Protein AF-A0A2G5TI28-F1 (afdb_monomer)

Organism: NCBI:txid1611254

Secondary structure (DSSP, 8-state):
-------GGGSHHHHHHHHHHHHHHHHHHHHHHHHHHHHTS-GGGHHHHHHHHHHHHHHHHHHHIIIIII-EEEEGGGTEEEE-SHHHHTT--HHHHHHHHHHHHT---

Sequence (109 aa):
MCSNETSYFDSDEFYLTTLHILTVIEVPVHLFGAFIVIFKTPKKMASIKNSLLSLHCLSAFVDFYLSFLTSPVLSIPSSAGYPLGISKWLGIPTSIQVYLAFSLVSGKN

Mean predicted aligned error: 8.71 Å

Radius of gyration: 17.98 Å; Cα contacts (8 Å, |Δi|>4): 76; chains: 1; bounding box: 51×28×47 Å

Structure (mmCIF, N/CA/C/O backbone):
data_AF-A0A2G5TI28-F1
#
_entry.id   AF-A0A2G5TI28-F1
#
loop_
_atom_site.group_PDB
_atom_site.id
_atom_site.type_symbol
_atom_site.label_atom_id
_atom_site.label_alt_id
_atom_site.label_comp_id
_atom_site.label_asym_id
_atom_site.label_entity_id
_atom_site.label_seq_id
_atom_site.pdbx_PDB_ins_code
_atom_site.Cartn_x
_atom_site.Cartn_y
_atom_site.Cartn_z
_atom_site.occupancy
_atom_site.B_iso_or_equiv
_atom_site.auth_seq_id
_atom_site.auth_comp_id
_atom_site.auth_asym_id
_atom_site.auth_atom_id
_atom_site.pdbx_PDB_model_num
ATOM 1 N N . MET A 1 1 ? 34.747 -8.693 -18.144 1.00 36.75 1 MET A N 1
ATOM 2 C CA . MET A 1 1 ? 33.407 -8.071 -18.138 1.00 36.75 1 MET A CA 1
ATOM 3 C C . MET A 1 1 ? 32.450 -9.152 -17.682 1.00 36.75 1 MET A C 1
ATOM 5 O O . MET A 1 1 ? 32.288 -10.117 -18.412 1.00 36.75 1 MET A O 1
ATOM 9 N N . CYS A 1 2 ? 31.956 -9.092 -16.446 1.00 49.06 2 CYS A N 1
ATOM 10 C CA . CYS A 1 2 ? 30.974 -10.071 -15.979 1.00 49.06 2 CYS A CA 1
ATOM 11 C C . CYS A 1 2 ? 29.665 -9.814 -16.729 1.00 49.06 2 CYS A C 1
ATOM 13 O O . CYS A 1 2 ? 29.214 -8.670 -16.779 1.00 49.06 2 CYS A O 1
ATOM 15 N N . SER A 1 3 ? 29.097 -10.849 -17.343 1.00 54.19 3 SER A N 1
ATOM 16 C CA . SER A 1 3 ? 27.727 -10.822 -17.845 1.00 54.19 3 SER A CA 1
ATOM 17 C C . SER A 1 3 ? 26.817 -10.574 -16.649 1.00 54.19 3 SER A C 1
ATOM 19 O O . SER A 1 3 ? 26.658 -11.428 -15.778 1.00 54.19 3 SER A O 1
ATOM 21 N N . ASN A 1 4 ? 26.319 -9.345 -16.552 1.00 60.94 4 ASN A N 1
ATOM 22 C CA . ASN A 1 4 ? 25.384 -8.936 -15.523 1.00 60.94 4 ASN A CA 1
ATOM 23 C C . ASN A 1 4 ? 24.015 -9.498 -15.918 1.00 60.94 4 ASN A C 1
ATOM 25 O O . ASN A 1 4 ? 23.186 -8.788 -16.479 1.00 60.94 4 ASN A O 1
ATOM 29 N N . GLU A 1 5 ? 23.823 -10.799 -15.704 1.00 62.66 5 GLU A N 1
ATOM 30 C CA . GLU A 1 5 ? 22.527 -11.465 -15.818 1.00 62.66 5 GLU A CA 1
ATOM 31 C C . GLU A 1 5 ? 21.660 -10.974 -14.648 1.00 62.66 5 GLU A C 1
ATOM 33 O O . GLU A 1 5 ? 21.478 -11.661 -13.643 1.00 62.66 5 GLU A O 1
ATOM 38 N N . THR A 1 6 ? 21.202 -9.723 -14.707 1.00 65.62 6 THR A N 1
ATOM 39 C CA . THR A 1 6 ? 20.253 -9.189 -13.731 1.00 65.62 6 THR A CA 1
ATOM 40 C C . THR A 1 6 ? 18.971 -9.984 -13.859 1.00 65.62 6 THR A C 1
ATOM 42 O O . THR A 1 6 ? 18.297 -9.932 -14.889 1.00 65.62 6 THR A O 1
ATOM 45 N N . SER A 1 7 ? 18.664 -10.755 -12.818 1.00 75.62 7 SER A N 1
ATOM 46 C CA . SER A 1 7 ? 17.397 -11.464 -12.699 1.00 75.62 7 SER A CA 1
ATOM 47 C C . SER A 1 7 ? 16.243 -10.474 -12.860 1.00 75.62 7 SER A C 1
ATOM 49 O O . SER A 1 7 ? 16.308 -9.362 -12.344 1.00 75.62 7 SER A O 1
ATOM 51 N N . TYR A 1 8 ? 15.161 -10.884 -13.526 1.00 73.75 8 TYR A N 1
ATOM 52 C CA . TYR A 1 8 ? 13.935 -10.083 -13.662 1.00 73.75 8 TYR A CA 1
ATOM 53 C C . TYR A 1 8 ? 13.397 -9.586 -12.304 1.00 73.75 8 TYR A C 1
AT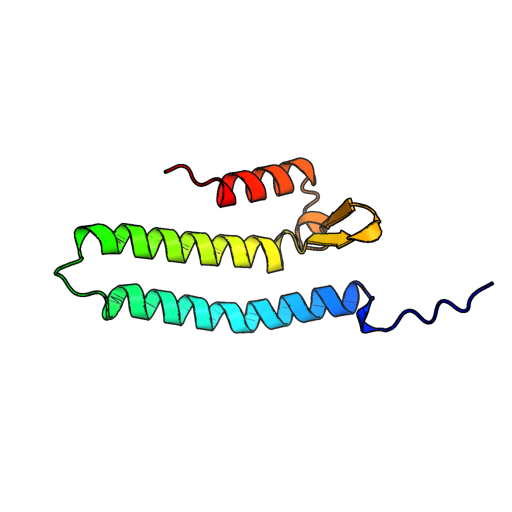OM 55 O O . TYR A 1 8 ? 12.782 -8.529 -12.223 1.00 73.75 8 TYR A O 1
ATOM 63 N N . PHE A 1 9 ? 13.698 -10.319 -11.229 1.00 71.56 9 PHE A N 1
ATOM 64 C CA . PHE A 1 9 ? 13.350 -9.969 -9.851 1.00 71.56 9 PHE A CA 1
ATOM 65 C C . PHE A 1 9 ? 14.067 -8.714 -9.317 1.00 71.56 9 PHE A C 1
ATOM 67 O O . PHE A 1 9 ? 13.595 -8.108 -8.361 1.00 71.56 9 PHE A O 1
ATOM 74 N N . ASP A 1 10 ? 15.199 -8.337 -9.918 1.00 70.81 10 ASP A N 1
ATOM 75 C CA . ASP A 1 10 ? 15.990 -7.147 -9.566 1.00 70.81 10 ASP A CA 1
ATOM 76 C C . ASP A 1 10 ? 15.462 -5.881 -10.267 1.00 70.81 10 ASP A C 1
ATOM 78 O O . ASP A 1 10 ? 15.854 -4.764 -9.941 1.00 70.81 10 ASP A O 1
ATOM 82 N N . SER A 1 11 ? 14.553 -6.039 -11.237 1.00 81.69 11 SER A N 1
ATOM 83 C CA . SER A 1 11 ? 13.984 -4.905 -11.956 1.00 81.69 11 SER A CA 1
ATOM 84 C C . SER A 1 11 ? 12.991 -4.134 -11.088 1.00 81.69 11 SER A C 1
ATOM 86 O O . SER A 1 11 ? 12.104 -4.686 -10.432 1.00 81.69 11 SER A O 1
ATOM 88 N N . ASP A 1 12 ? 13.106 -2.817 -11.172 1.00 80.38 12 ASP A N 1
ATOM 89 C CA . ASP A 1 12 ? 12.181 -1.822 -10.655 1.00 80.38 12 ASP A CA 1
ATOM 90 C C . ASP A 1 12 ? 10.729 -2.052 -11.105 1.00 80.38 12 ASP A C 1
ATOM 92 O O . ASP A 1 12 ? 9.805 -1.886 -10.309 1.00 80.38 12 ASP A O 1
ATOM 96 N N . GLU A 1 13 ? 10.520 -2.529 -12.332 1.00 80.75 13 GLU A N 1
ATOM 97 C CA . GLU A 1 13 ? 9.192 -2.847 -12.873 1.00 80.75 13 GLU A CA 1
ATOM 98 C C . GLU A 1 13 ? 8.518 -4.005 -12.119 1.00 80.75 13 GLU A C 1
ATOM 100 O O . GLU A 1 13 ? 7.322 -3.958 -11.806 1.00 80.75 13 GLU A O 1
ATOM 105 N N . PHE A 1 14 ? 9.286 -5.046 -11.781 1.00 83.06 14 PHE A N 1
ATOM 106 C CA . PHE A 1 14 ? 8.783 -6.182 -11.008 1.00 83.06 14 PHE A CA 1
ATOM 107 C C . PHE A 1 14 ? 8.442 -5.764 -9.573 1.00 83.06 14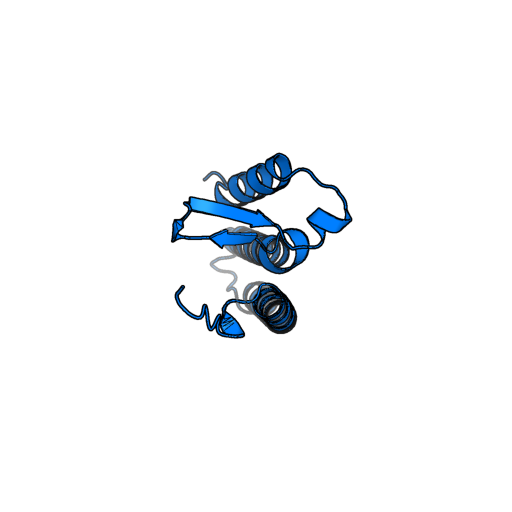 PHE A C 1
ATOM 109 O O . PHE A 1 14 ? 7.399 -6.152 -9.034 1.00 83.06 14 PHE A O 1
ATOM 116 N N . TYR A 1 15 ? 9.290 -4.928 -8.972 1.00 82.56 15 TYR A N 1
ATOM 117 C CA . TYR A 1 15 ? 9.075 -4.378 -7.639 1.00 82.56 15 TYR A CA 1
ATOM 118 C C . TYR A 1 15 ? 7.801 -3.525 -7.569 1.00 82.56 15 TYR A C 1
ATOM 120 O O . TYR A 1 15 ? 6.936 -3.773 -6.727 1.00 82.56 15 TYR A O 1
ATOM 128 N N . LEU A 1 16 ? 7.633 -2.580 -8.499 1.00 82.44 16 LEU A N 1
ATOM 129 C CA . LEU A 1 16 ? 6.443 -1.731 -8.589 1.00 82.44 16 LEU A CA 1
ATOM 130 C C . LEU A 1 16 ? 5.168 -2.542 -8.818 1.00 82.44 16 LEU A C 1
ATOM 132 O O . LEU A 1 16 ? 4.157 -2.320 -8.150 1.00 82.44 16 LEU A O 1
ATOM 136 N N . THR A 1 17 ? 5.219 -3.515 -9.727 1.00 82.94 17 THR A N 1
ATOM 137 C CA . THR A 1 17 ? 4.077 -4.394 -10.007 1.00 82.94 17 THR A CA 1
ATOM 138 C C . THR A 1 17 ? 3.679 -5.184 -8.762 1.00 82.94 17 THR A C 1
ATOM 140 O O . THR A 1 17 ? 2.496 -5.272 -8.430 1.00 82.94 17 THR A O 1
ATOM 143 N N . THR A 1 18 ? 4.662 -5.710 -8.029 1.00 85.69 18 THR A N 1
ATOM 144 C CA . THR A 1 18 ? 4.429 -6.445 -6.781 1.00 85.69 18 THR A CA 1
ATOM 145 C C . THR A 1 18 ? 3.800 -5.553 -5.716 1.00 85.69 18 THR A C 1
ATOM 147 O O . THR A 1 18 ? 2.823 -5.962 -5.090 1.00 85.69 18 THR A O 1
ATOM 150 N N . LEU A 1 19 ? 4.297 -4.324 -5.538 1.00 83.81 19 LEU A N 1
ATOM 151 C CA . LEU A 1 19 ? 3.723 -3.367 -4.591 1.00 83.81 19 LEU A CA 1
ATOM 152 C C . LEU A 1 19 ? 2.279 -3.006 -4.936 1.00 83.81 19 LEU A C 1
ATOM 154 O O . LEU A 1 19 ? 1.447 -2.950 -4.032 1.00 83.81 19 LEU A O 1
ATOM 158 N N . HIS A 1 20 ? 1.953 -2.830 -6.219 1.00 83.75 20 HIS A N 1
ATOM 159 C CA . HIS A 1 20 ? 0.578 -2.580 -6.660 1.00 83.75 20 HIS A CA 1
ATOM 160 C C . HIS A 1 20 ? -0.360 -3.758 -6.367 1.00 83.75 20 HIS A C 1
ATOM 162 O O . HIS A 1 20 ? -1.471 -3.564 -5.876 1.00 83.75 20 HIS A O 1
ATOM 168 N N . ILE A 1 21 ? 0.083 -4.991 -6.626 1.00 87.38 21 ILE A N 1
ATOM 169 C CA . ILE A 1 21 ? -0.699 -6.191 -6.296 1.00 87.38 21 ILE A CA 1
ATOM 170 C C . ILE A 1 21 ? -0.898 -6.290 -4.781 1.00 87.38 21 ILE A C 1
ATOM 172 O O . ILE A 1 21 ? -2.006 -6.563 -4.317 1.00 87.38 21 ILE A O 1
ATOM 176 N N . LEU A 1 22 ? 0.159 -6.028 -4.009 1.00 86.62 22 LEU A N 1
ATOM 177 C CA . LEU A 1 22 ? 0.101 -6.043 -2.555 1.00 86.62 22 LEU A CA 1
ATOM 178 C C . LEU A 1 22 ? -0.895 -5.004 -2.035 1.00 86.62 22 LEU A C 1
ATOM 180 O O . LEU A 1 22 ? -1.710 -5.346 -1.185 1.00 86.62 22 LEU A O 1
ATOM 184 N N . THR A 1 23 ? -0.919 -3.795 -2.606 1.00 85.50 23 THR A N 1
ATOM 185 C CA . THR A 1 23 ? -1.886 -2.755 -2.215 1.00 85.50 23 THR A CA 1
ATOM 186 C C . THR A 1 23 ? -3.328 -3.193 -2.458 1.00 85.50 23 THR A C 1
ATOM 188 O O . THR A 1 23 ? -4.198 -2.946 -1.625 1.00 85.50 23 THR A O 1
ATOM 191 N N . VAL A 1 24 ? -3.604 -3.893 -3.563 1.00 88.00 24 VAL A N 1
ATOM 192 C CA . VAL A 1 24 ? -4.950 -4.420 -3.852 1.00 88.00 24 VAL A CA 1
ATOM 193 C C . VAL A 1 24 ? -5.396 -5.449 -2.807 1.00 88.00 24 VAL A C 1
ATOM 195 O O . VAL A 1 24 ? -6.572 -5.473 -2.448 1.00 88.00 24 VAL A O 1
ATOM 198 N N . ILE A 1 25 ? -4.483 -6.281 -2.301 1.00 90.44 25 ILE A N 1
ATOM 199 C CA . ILE A 1 25 ? -4.763 -7.274 -1.245 1.00 90.44 25 ILE A CA 1
ATOM 200 C C . ILE A 1 25 ? -4.840 -6.610 0.133 1.00 90.44 25 ILE A C 1
ATOM 202 O O . ILE A 1 25 ? -5.605 -7.017 1.004 1.00 90.44 25 ILE A O 1
ATOM 206 N N . GLU A 1 26 ? -4.063 -5.563 0.333 1.00 89.06 26 GLU A N 1
ATOM 207 C CA . GLU A 1 26 ? -3.959 -4.838 1.583 1.00 89.06 26 GLU A CA 1
ATOM 208 C C . GLU A 1 26 ? -5.238 -4.058 1.925 1.00 89.06 26 GLU A C 1
ATOM 210 O O . GLU A 1 26 ? -5.691 -4.092 3.069 1.00 89.06 26 GLU A O 1
ATOM 215 N N . VAL A 1 27 ? -5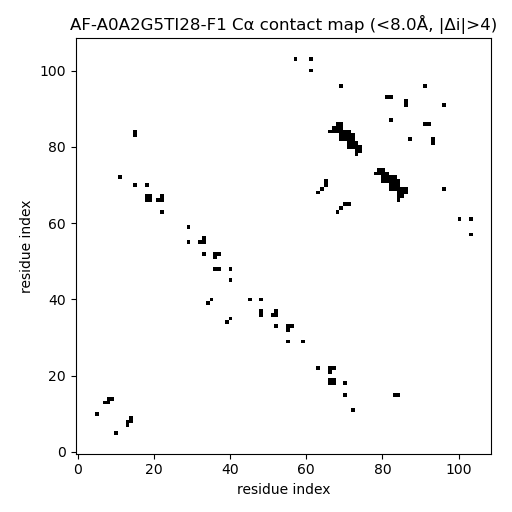.891 -3.432 0.939 1.00 88.38 27 VAL A N 1
ATOM 216 C CA . VAL A 1 27 ? -7.165 -2.716 1.143 1.00 88.38 27 VAL A CA 1
ATOM 217 C C . VAL A 1 27 ? -8.242 -3.582 1.828 1.00 88.38 27 VAL A C 1
ATOM 219 O O . VAL A 1 27 ? -8.777 -3.150 2.856 1.00 88.38 27 VAL A O 1
ATOM 222 N N . PRO A 1 28 ? -8.593 -4.790 1.337 1.00 90.50 28 PRO A N 1
ATOM 223 C CA . PRO A 1 28 ? -9.593 -5.624 1.997 1.00 90.50 28 PRO A CA 1
ATOM 224 C C . PRO A 1 28 ? -9.128 -6.134 3.367 1.00 90.50 28 PRO A C 1
ATOM 226 O O . PRO A 1 28 ? -9.960 -6.278 4.264 1.00 90.50 28 PRO A O 1
ATOM 229 N N . VAL A 1 29 ? -7.826 -6.361 3.568 1.00 91.69 29 VAL A N 1
ATOM 230 C CA . VAL A 1 29 ? -7.272 -6.771 4.870 1.00 91.69 29 VAL A CA 1
ATOM 231 C C . VAL A 1 29 ? -7.410 -5.651 5.902 1.00 91.69 29 VAL A C 1
ATOM 233 O O . VAL A 1 29 ? -7.915 -5.895 7.000 1.00 91.69 29 VAL A O 1
ATOM 236 N N . HIS A 1 30 ? -7.054 -4.412 5.554 1.00 90.69 30 HIS A N 1
ATOM 237 C CA . HIS A 1 30 ? -7.215 -3.258 6.444 1.00 90.69 30 HIS A CA 1
ATOM 238 C C . HIS A 1 30 ? -8.680 -2.970 6.752 1.00 90.69 30 HIS A C 1
ATOM 240 O O . HIS A 1 30 ? -9.009 -2.671 7.903 1.00 90.69 30 HIS A O 1
ATOM 246 N N . LEU A 1 31 ? -9.570 -3.122 5.766 1.00 90.12 31 LEU A N 1
ATOM 247 C CA . LEU A 1 31 ? -11.013 -2.982 5.962 1.00 90.12 31 LEU A CA 1
ATOM 248 C C . LEU A 1 31 ? -11.557 -4.047 6.924 1.00 90.12 31 LEU A C 1
ATOM 250 O O . LEU A 1 31 ? -12.344 -3.736 7.821 1.00 90.12 31 LEU A O 1
ATOM 254 N N . PHE A 1 32 ? -11.104 -5.293 6.782 1.00 91.12 32 PHE A N 1
ATOM 255 C CA . PHE A 1 32 ? -11.459 -6.377 7.693 1.00 91.12 32 PHE A CA 1
ATOM 256 C C . PHE A 1 32 ? -10.915 -6.141 9.110 1.00 91.12 32 PHE A C 1
ATOM 258 O O . PHE A 1 32 ? -11.636 -6.334 10.091 1.00 91.12 32 PHE A O 1
ATOM 265 N N . GLY A 1 33 ? -9.681 -5.648 9.237 1.00 89.38 33 GLY A N 1
ATOM 266 C CA . GLY A 1 33 ? -9.094 -5.252 10.517 1.00 89.38 33 GLY A CA 1
ATOM 267 C C . GLY A 1 33 ? -9.903 -4.152 11.209 1.00 89.38 33 GLY A C 1
ATOM 268 O O . GLY A 1 33 ? -10.290 -4.301 12.369 1.00 89.38 33 GLY A O 1
ATOM 269 N N . ALA A 1 34 ? -10.269 -3.097 10.474 1.00 90.12 34 ALA A N 1
ATOM 270 C CA . ALA A 1 34 ? -11.106 -2.015 10.987 1.00 90.12 34 ALA A CA 1
ATOM 271 C C . ALA A 1 34 ? -12.489 -2.527 11.421 1.00 90.12 34 ALA A C 1
ATOM 273 O O . ALA A 1 34 ? -12.991 -2.155 12.485 1.00 90.12 34 ALA A O 1
ATOM 274 N N . PHE A 1 35 ? -13.083 -3.442 10.648 1.00 90.12 35 PHE A N 1
ATOM 275 C CA . PHE A 1 35 ? -14.335 -4.102 11.008 1.00 90.12 35 PHE A CA 1
ATOM 276 C C . PHE A 1 35 ? -14.212 -4.854 12.343 1.00 90.12 35 PHE A C 1
ATOM 278 O O . PHE A 1 35 ? -15.041 -4.676 13.237 1.00 90.12 35 PHE A O 1
ATOM 285 N N . ILE A 1 36 ? -13.151 -5.638 12.544 1.00 89.81 36 ILE A N 1
ATOM 286 C CA . ILE A 1 36 ? -12.921 -6.337 13.816 1.00 89.81 36 ILE A CA 1
ATOM 287 C C . ILE A 1 36 ? -12.784 -5.336 14.970 1.00 89.81 36 ILE A C 1
ATOM 289 O O . ILE A 1 36 ? -13.445 -5.501 15.998 1.00 89.81 36 ILE A O 1
ATOM 293 N N . VAL A 1 37 ? -11.993 -4.273 14.806 1.00 88.44 37 VAL A N 1
ATOM 294 C CA . VAL A 1 37 ? -11.794 -3.253 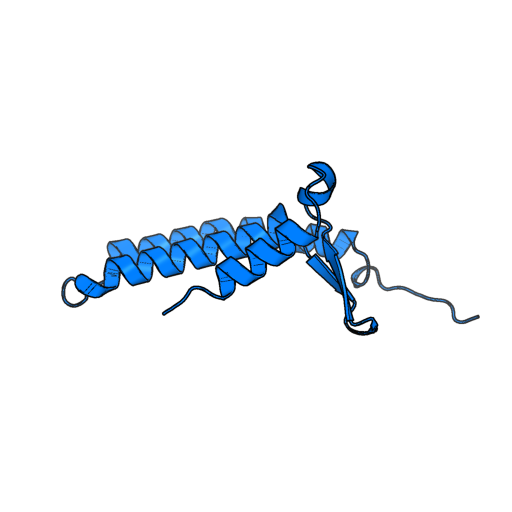15.850 1.00 88.44 37 VAL A CA 1
ATOM 295 C C . VAL A 1 37 ? -13.114 -2.565 16.221 1.00 88.44 37 VAL A C 1
ATOM 297 O O . VAL A 1 37 ? -13.369 -2.298 17.397 1.00 88.44 37 VAL A O 1
ATOM 300 N N . ILE A 1 38 ? -14.003 -2.316 15.261 1.00 85.56 38 ILE A N 1
ATOM 301 C CA . ILE A 1 38 ? -15.285 -1.653 15.527 1.00 85.56 38 ILE A CA 1
ATOM 302 C C . ILE A 1 38 ? -16.291 -2.609 16.183 1.00 85.56 38 ILE A C 1
ATOM 304 O O . ILE A 1 38 ? -16.932 -2.224 17.168 1.00 85.56 38 ILE A O 1
ATOM 308 N N . PHE A 1 39 ? -16.427 -3.829 15.653 1.00 84.50 39 PHE A N 1
ATOM 309 C CA . PHE A 1 39 ? -17.519 -4.751 15.987 1.00 84.50 39 PHE A CA 1
ATOM 310 C C . PHE A 1 39 ? -17.168 -5.798 17.049 1.00 84.50 39 PHE A C 1
ATOM 312 O O . PHE A 1 39 ? -18.063 -6.264 17.754 1.00 84.50 39 PHE A O 1
ATOM 319 N N . LYS A 1 40 ? -15.896 -6.185 17.189 1.00 85.19 40 LYS A N 1
ATOM 320 C CA . LYS A 1 40 ? -15.454 -7.207 18.156 1.00 85.19 40 LYS A CA 1
ATOM 321 C C . LYS A 1 40 ? -14.796 -6.633 19.409 1.00 85.19 40 LYS A C 1
ATOM 323 O O . LYS A 1 40 ? -14.644 -7.376 20.374 1.00 85.19 40 LYS A O 1
ATOM 328 N N . THR A 1 41 ? -14.455 -5.342 19.447 1.00 84.12 41 THR A N 1
ATOM 329 C CA . THR A 1 41 ? -13.861 -4.732 20.650 1.00 84.12 41 THR A CA 1
ATOM 330 C C . THR A 1 41 ? -14.889 -4.646 21.789 1.00 84.12 41 THR A C 1
ATOM 332 O O . THR A 1 41 ? -15.901 -3.950 21.655 1.00 84.12 41 THR A O 1
ATOM 335 N N . PRO A 1 42 ? -14.660 -5.324 22.930 1.00 76.94 42 PRO A N 1
ATOM 336 C CA . PRO A 1 42 ? -15.620 -5.375 24.027 1.00 76.94 42 PRO A CA 1
ATOM 337 C C . PRO A 1 42 ? -15.738 -4.027 24.757 1.00 76.94 42 PRO A C 1
ATOM 339 O O . PRO A 1 42 ? -14.754 -3.313 24.950 1.00 76.94 42 PRO A O 1
ATOM 342 N N . LYS A 1 43 ? -16.944 -3.701 25.255 1.00 69.25 43 LYS A N 1
ATOM 343 C CA . LYS A 1 43 ? -17.245 -2.429 25.958 1.00 69.25 43 LYS A CA 1
ATOM 344 C C . LYS A 1 43 ? -16.357 -2.160 27.182 1.00 69.25 43 LYS A C 1
ATOM 346 O O . LYS A 1 43 ? -16.135 -1.005 27.525 1.00 69.25 43 LYS A O 1
ATOM 351 N N . LYS A 1 44 ? -15.800 -3.206 27.803 1.00 71.88 44 LYS A N 1
ATOM 352 C CA . LYS A 1 44 ? -14.847 -3.092 28.922 1.00 71.88 44 LYS A CA 1
ATOM 353 C C . LYS A 1 44 ? -13.540 -2.378 28.525 1.00 71.88 44 LYS A C 1
ATOM 355 O O . LYS A 1 44 ? -12.851 -1.857 29.389 1.00 71.88 44 LYS A O 1
ATOM 360 N N . MET A 1 45 ? -13.231 -2.318 27.226 1.00 72.94 45 MET A N 1
ATOM 361 C CA . MET A 1 45 ? -12.075 -1.627 26.642 1.00 72.94 45 MET A CA 1
ATOM 362 C C . MET A 1 45 ? -12.480 -0.401 25.804 1.00 72.94 45 MET A C 1
ATOM 364 O O . MET A 1 45 ? -11.723 0.052 24.948 1.00 72.94 45 MET A O 1
ATOM 368 N N . ALA A 1 46 ? -13.663 0.176 26.048 1.00 73.19 46 ALA A N 1
ATOM 369 C CA . ALA A 1 46 ? -14.157 1.328 25.287 1.00 73.19 46 ALA A CA 1
ATOM 370 C C . ALA A 1 46 ? -13.219 2.550 25.347 1.00 73.19 46 ALA A C 1
ATOM 372 O O . ALA A 1 46 ? -13.123 3.274 24.361 1.00 73.19 46 ALA A O 1
ATOM 373 N N . SER A 1 47 ? -12.487 2.729 26.455 1.00 79.56 47 SER A N 1
ATOM 374 C CA . SER A 1 47 ? -11.502 3.810 26.620 1.00 79.56 47 SER A CA 1
ATOM 375 C C . SER A 1 47 ? -10.356 3.727 25.600 1.00 79.56 47 SER A C 1
ATOM 377 O O . SER A 1 47 ? -9.938 4.739 25.045 1.00 79.56 47 SER A O 1
ATOM 379 N N . ILE A 1 48 ? -9.897 2.511 25.274 1.00 80.25 48 ILE A N 1
ATOM 380 C CA . ILE A 1 48 ? -8.796 2.296 24.321 1.00 80.25 48 ILE A CA 1
ATOM 381 C C . ILE A 1 48 ? -9.276 1.995 22.900 1.00 80.25 48 ILE A C 1
ATOM 383 O O . ILE A 1 48 ? -8.476 2.059 21.974 1.00 80.25 48 ILE A O 1
ATOM 387 N N . LYS A 1 49 ? -10.570 1.703 22.702 1.00 82.44 49 LYS A N 1
ATOM 388 C CA . LYS A 1 49 ? -11.154 1.388 21.387 1.00 82.44 49 LYS A CA 1
ATOM 389 C C . LYS A 1 49 ? -10.829 2.459 20.345 1.00 82.44 49 LYS A C 1
ATOM 391 O O . LYS A 1 49 ? -10.480 2.124 19.219 1.00 82.44 49 LYS A O 1
ATOM 396 N N . ASN A 1 50 ? -10.946 3.732 20.722 1.00 80.12 50 ASN A N 1
ATOM 397 C CA . ASN A 1 50 ? -10.677 4.834 19.802 1.00 80.12 50 ASN A CA 1
ATOM 398 C C . ASN A 1 50 ? -9.182 4.941 19.470 1.00 80.12 50 ASN A C 1
ATOM 400 O O . ASN A 1 50 ? -8.832 5.178 18.323 1.00 80.12 50 ASN A O 1
ATOM 404 N N . SER A 1 51 ? -8.309 4.694 20.451 1.00 86.25 51 SER A N 1
ATOM 405 C CA . SER A 1 51 ? -6.857 4.653 20.238 1.00 86.25 51 SER A CA 1
ATOM 406 C C . SER A 1 51 ? -6.449 3.493 19.319 1.00 86.25 51 SER A C 1
ATOM 408 O O . SER A 1 51 ? -5.703 3.690 18.368 1.00 86.25 51 SER A O 1
ATOM 410 N N . LEU A 1 52 ? -7.032 2.306 19.523 1.00 87.12 52 LEU A N 1
ATOM 411 C CA . LEU A 1 52 ? -6.856 1.132 18.661 1.00 87.12 52 LEU A CA 1
ATOM 412 C C . LEU A 1 52 ? -7.309 1.392 17.220 1.00 87.12 52 LEU A C 1
ATOM 414 O O . LEU A 1 52 ? -6.613 1.011 16.284 1.00 87.12 52 LEU A O 1
ATOM 418 N N . LEU A 1 53 ? -8.453 2.057 17.036 1.00 87.31 53 LEU A N 1
ATOM 419 C CA . LEU A 1 53 ? -8.952 2.404 15.707 1.00 87.31 53 LEU A CA 1
ATOM 420 C C . LEU A 1 53 ? -8.067 3.451 15.024 1.00 87.31 53 LEU A C 1
ATOM 422 O O . LEU A 1 53 ? -7.758 3.297 13.847 1.00 87.31 53 LEU A O 1
ATOM 426 N N . SER A 1 54 ? -7.640 4.485 15.752 1.00 87.62 54 SER A N 1
ATOM 427 C CA . SER A 1 54 ? -6.733 5.509 15.226 1.00 87.62 54 SER A CA 1
ATOM 428 C C . SER A 1 54 ? -5.377 4.926 14.844 1.00 87.62 54 SER A C 1
ATOM 430 O O . SER A 1 54 ? -4.862 5.265 13.785 1.00 87.62 54 SER A O 1
ATOM 432 N N . LEU A 1 55 ? -4.822 4.020 15.654 1.00 89.44 55 LEU A N 1
ATOM 433 C CA . LEU A 1 55 ? -3.568 3.334 15.348 1.00 89.44 55 LEU A CA 1
ATOM 434 C C . LEU A 1 55 ? -3.711 2.427 14.120 1.00 89.44 55 LEU A C 1
ATOM 436 O O . LEU A 1 55 ? -2.854 2.458 13.244 1.00 89.44 55 LEU A O 1
ATOM 440 N N . HIS A 1 56 ? -4.808 1.668 14.020 1.00 90.75 56 HIS A N 1
ATOM 441 C CA . HIS A 1 56 ? -5.097 0.834 12.848 1.00 90.75 56 HIS A CA 1
ATOM 442 C C . HIS A 1 56 ? -5.256 1.680 11.579 1.00 90.75 56 HIS A C 1
ATOM 444 O O . HIS A 1 56 ? -4.698 1.353 10.538 1.00 90.75 56 HIS A O 1
ATOM 450 N N . CYS A 1 57 ? -5.970 2.803 11.676 1.00 88.69 57 CYS A N 1
ATOM 451 C CA . CYS A 1 57 ? -6.153 3.739 10.569 1.00 88.69 57 CYS A CA 1
ATOM 452 C C . CYS A 1 57 ? -4.828 4.397 10.152 1.00 88.69 57 CYS A C 1
ATOM 454 O O . CYS A 1 57 ? -4.540 4.493 8.963 1.00 88.69 57 CYS A O 1
ATOM 456 N N . LEU A 1 58 ? -3.997 4.801 11.119 1.00 90.06 58 LEU A N 1
ATOM 457 C CA . LEU A 1 58 ? -2.670 5.354 10.855 1.00 90.06 58 LEU A CA 1
ATOM 458 C C . LEU A 1 58 ? -1.759 4.320 10.187 1.00 90.06 58 LEU A C 1
ATOM 460 O O . LEU A 1 58 ? -1.081 4.662 9.226 1.00 90.06 58 LEU A O 1
ATOM 464 N N . SER A 1 59 ? -1.776 3.069 10.654 1.00 89.19 59 SER A N 1
ATOM 465 C CA . SER A 1 59 ? -1.004 1.983 10.043 1.00 89.19 59 SER A CA 1
ATOM 466 C C . SER A 1 59 ? -1.434 1.759 8.593 1.00 89.19 59 SER A C 1
ATOM 468 O O . SER A 1 59 ? -0.603 1.854 7.700 1.00 89.19 59 SER A O 1
ATOM 470 N N . ALA A 1 60 ? -2.740 1.611 8.343 1.00 90.19 60 ALA A N 1
ATOM 471 C CA . ALA A 1 60 ? -3.277 1.458 6.991 1.00 90.19 60 ALA A CA 1
ATOM 472 C C . ALA A 1 60 ? -2.925 2.642 6.074 1.00 90.19 60 ALA A C 1
ATOM 474 O O . ALA A 1 60 ? -2.661 2.469 4.885 1.00 90.19 60 ALA A O 1
ATOM 475 N N . PHE A 1 61 ? -2.904 3.861 6.621 1.00 88.38 61 PHE A N 1
ATOM 476 C CA . PHE A 1 61 ? -2.481 5.049 5.888 1.00 88.38 61 PHE A CA 1
ATOM 477 C C . PHE A 1 61 ? -0.985 5.027 5.553 1.00 88.38 61 PHE A C 1
ATOM 479 O O . PHE A 1 61 ? -0.614 5.373 4.434 1.00 88.38 61 PHE A O 1
ATOM 486 N N . VAL A 1 62 ? -0.129 4.618 6.495 1.00 86.31 62 VAL A N 1
ATOM 487 C CA . VAL A 1 62 ? 1.317 4.475 6.273 1.00 86.31 62 VAL A CA 1
ATOM 488 C C . VAL A 1 62 ? 1.595 3.425 5.205 1.00 86.31 62 VAL A C 1
ATOM 490 O O . VAL A 1 62 ? 2.393 3.685 4.307 1.00 86.31 62 VAL A O 1
ATOM 493 N N . ASP A 1 63 ? 0.903 2.291 5.244 1.00 86.31 63 ASP A N 1
ATOM 494 C CA . ASP A 1 63 ? 1.105 1.241 4.253 1.00 86.31 63 ASP A CA 1
ATOM 495 C C . ASP A 1 63 ? 0.670 1.695 2.851 1.00 86.31 63 ASP A C 1
ATOM 497 O O . ASP A 1 63 ? 1.420 1.554 1.883 1.00 86.31 63 ASP A O 1
ATOM 501 N N . PHE A 1 64 ? -0.480 2.372 2.738 1.00 84.12 64 PHE A N 1
ATOM 502 C CA . PHE A 1 64 ? -0.905 2.982 1.476 1.00 84.12 64 PHE A CA 1
ATOM 503 C C . PHE A 1 64 ? 0.090 4.047 0.988 1.00 84.12 64 PHE A C 1
ATOM 505 O O . PHE A 1 64 ? 0.410 4.126 -0.199 1.00 84.12 64 PHE A O 1
ATOM 512 N N . TYR A 1 65 ? 0.617 4.868 1.896 1.00 84.06 65 TYR A N 1
ATOM 513 C CA . TYR A 1 65 ? 1.596 5.901 1.574 1.00 84.06 65 TYR A CA 1
ATOM 514 C C . TYR A 1 65 ? 2.926 5.318 1.066 1.00 84.06 65 TYR A C 1
ATOM 516 O O . TYR A 1 65 ? 3.518 5.849 0.119 1.00 84.06 65 TYR A O 1
ATOM 524 N N . LEU A 1 66 ? 3.396 4.221 1.661 1.00 81.88 66 LEU A N 1
ATOM 525 C CA . LEU A 1 66 ? 4.626 3.546 1.253 1.00 81.88 66 LEU A CA 1
ATOM 526 C C . LEU A 1 66 ? 4.441 2.766 -0.046 1.00 81.88 66 LEU A C 1
ATOM 528 O O . LEU A 1 66 ? 5.273 2.901 -0.938 1.00 81.88 66 LEU A O 1
ATOM 532 N N . SER A 1 67 ? 3.349 2.018 -0.187 1.00 80.25 67 SER A N 1
ATOM 533 C CA . SER A 1 67 ? 3.090 1.183 -1.361 1.00 80.25 67 SER A CA 1
ATOM 534 C C . SER A 1 67 ? 2.681 2.007 -2.586 1.00 80.25 67 SER A C 1
ATOM 536 O O . SER A 1 67 ? 3.187 1.766 -3.677 1.00 80.25 67 SER A O 1
ATOM 538 N N . PHE A 1 68 ? 1.822 3.020 -2.429 1.00 74.06 68 PHE A N 1
ATOM 539 C CA . PHE A 1 68 ? 1.265 3.781 -3.555 1.00 74.06 68 PHE A CA 1
ATOM 540 C C . PHE A 1 68 ? 1.981 5.120 -3.791 1.00 74.06 68 PHE A C 1
ATOM 542 O O . PHE A 1 68 ? 2.474 5.385 -4.887 1.00 74.06 68 PHE A O 1
ATOM 549 N N . LEU A 1 69 ? 2.074 5.987 -2.775 1.00 71.00 69 LEU A N 1
ATOM 550 C CA . LEU A 1 69 ? 2.619 7.338 -2.977 1.00 71.00 69 LEU A CA 1
ATOM 551 C C . LEU A 1 69 ? 4.133 7.344 -3.193 1.00 71.00 69 LEU A C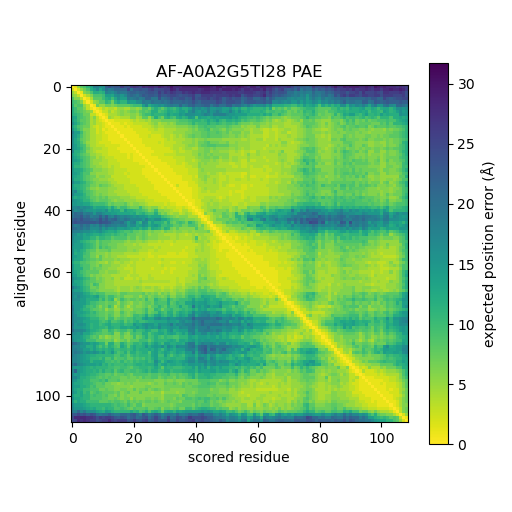 1
ATOM 553 O O . LEU A 1 69 ? 4.620 8.043 -4.084 1.00 71.00 69 LEU A O 1
ATOM 557 N N . THR A 1 70 ? 4.866 6.610 -2.361 1.00 72.31 70 THR A N 1
ATOM 558 C CA . THR A 1 70 ? 6.329 6.705 -2.300 1.00 72.31 70 THR A CA 1
ATOM 559 C C . THR A 1 70 ? 6.996 5.584 -3.095 1.00 72.31 70 THR A C 1
ATOM 561 O O . THR A 1 70 ? 7.920 5.876 -3.852 1.00 72.31 70 THR A O 1
ATOM 564 N N . SER A 1 71 ? 6.529 4.331 -2.967 1.00 79.00 71 SER A N 1
ATOM 565 C CA . SER A 1 71 ? 7.180 3.118 -3.500 1.00 79.00 71 SER A CA 1
ATOM 566 C C . SER A 1 71 ? 8.715 3.233 -3.416 1.00 79.00 71 SER A C 1
ATOM 568 O O . SER A 1 71 ? 9.388 3.363 -4.445 1.00 79.00 71 SER A O 1
ATOM 570 N N . PRO A 1 72 ? 9.285 3.347 -2.199 1.00 78.62 72 PRO A N 1
ATOM 571 C CA . PRO A 1 72 ? 10.704 3.626 -2.031 1.00 78.62 72 PRO A CA 1
ATOM 572 C C . PRO A 1 72 ? 11.529 2.392 -2.390 1.00 78.62 72 PRO A C 1
ATOM 574 O O . PRO A 1 72 ? 11.487 1.384 -1.690 1.00 78.62 72 PRO A O 1
ATOM 577 N N . VAL A 1 73 ? 12.338 2.487 -3.439 1.00 75.56 73 VAL A N 1
ATOM 578 C CA . VAL A 1 73 ? 13.346 1.466 -3.726 1.00 75.56 73 VAL A CA 1
ATOM 579 C C . VAL A 1 73 ? 14.553 1.734 -2.851 1.00 75.56 73 VAL A C 1
ATOM 581 O O . VAL A 1 73 ? 15.123 2.824 -2.895 1.00 75.56 73 VAL A O 1
ATOM 584 N N . LEU A 1 74 ? 14.936 0.743 -2.049 1.00 73.56 74 LEU A N 1
ATOM 585 C CA . LEU A 1 74 ? 16.108 0.803 -1.184 1.00 73.56 74 LEU A CA 1
ATOM 586 C C . LEU A 1 74 ? 17.231 -0.039 -1.785 1.00 73.56 74 LEU A C 1
ATOM 588 O O . LEU A 1 74 ? 17.206 -1.268 -1.745 1.00 73.56 74 LEU A O 1
ATOM 592 N N . SER A 1 75 ? 18.263 0.628 -2.281 1.00 74.38 75 SER A N 1
ATOM 593 C CA . SER A 1 75 ? 19.515 -0.008 -2.669 1.00 74.38 75 SER A CA 1
ATOM 594 C C . SER A 1 75 ? 20.374 -0.211 -1.421 1.00 74.38 75 SER A C 1
ATOM 596 O O . SER A 1 75 ? 21.238 0.612 -1.105 1.00 74.38 75 SER A O 1
ATOM 598 N N . ILE A 1 76 ? 20.145 -1.329 -0.719 1.00 70.25 76 ILE A N 1
ATOM 599 C CA . ILE A 1 76 ? 20.891 -1.749 0.484 1.00 70.25 76 ILE A CA 1
ATOM 600 C C . ILE A 1 76 ? 22.420 -1.621 0.326 1.00 70.25 76 ILE A C 1
ATOM 602 O O . ILE A 1 76 ? 23.040 -1.036 1.215 1.00 70.25 76 ILE A O 1
ATOM 606 N N . PRO A 1 77 ? 23.060 -2.072 -0.777 1.00 76.12 77 PRO A N 1
ATOM 607 C CA . PRO A 1 77 ? 24.518 -1.972 -0.905 1.00 76.12 77 PRO A CA 1
ATOM 608 C C . PRO A 1 77 ? 25.039 -0.534 -1.027 1.00 76.12 77 PRO A C 1
ATOM 610 O O . PRO A 1 77 ? 26.194 -0.279 -0.705 1.00 76.12 77 PRO A O 1
ATOM 613 N N . SER A 1 78 ? 24.208 0.413 -1.468 1.00 72.56 78 SER A N 1
ATOM 614 C CA . SER A 1 78 ? 24.605 1.815 -1.635 1.00 72.56 78 SER A CA 1
ATOM 615 C C . SER A 1 78 ? 24.111 2.721 -0.502 1.00 72.56 78 SER A C 1
ATOM 617 O O . SER A 1 78 ? 24.343 3.927 -0.571 1.00 72.56 78 SER A O 1
ATOM 619 N N . SER A 1 79 ? 23.401 2.184 0.505 1.00 74.81 79 SER A N 1
ATOM 620 C CA . SER A 1 79 ? 22.668 2.978 1.511 1.00 74.81 79 SER A CA 1
ATOM 621 C C . SER A 1 79 ? 21.900 4.150 0.877 1.00 74.81 79 SER A C 1
ATOM 623 O O . SER A 1 79 ? 21.851 5.260 1.410 1.00 74.81 79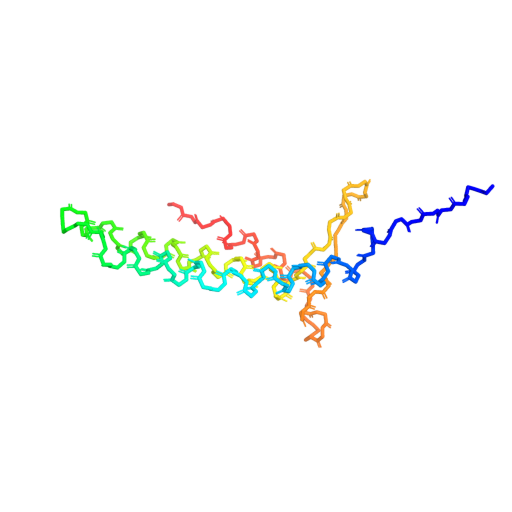 SER A O 1
ATOM 625 N N . ALA A 1 80 ? 21.346 3.913 -0.307 1.00 74.81 80 ALA A N 1
ATOM 626 C CA . ALA A 1 80 ? 20.664 4.910 -1.107 1.00 74.81 80 ALA A CA 1
ATOM 627 C C . ALA A 1 80 ? 19.267 4.397 -1.416 1.00 74.81 80 ALA A C 1
ATOM 629 O O . ALA A 1 80 ? 19.045 3.192 -1.520 1.00 74.81 80 ALA A O 1
ATOM 630 N N . GLY A 1 81 ? 18.321 5.311 -1.571 1.00 74.38 81 GLY A N 1
ATOM 631 C CA . GLY A 1 81 ? 16.985 4.954 -1.997 1.00 74.38 81 GLY A CA 1
ATOM 632 C C . GLY A 1 81 ? 16.354 6.071 -2.796 1.00 74.38 81 GLY A C 1
ATOM 633 O O . GLY A 1 81 ? 16.691 7.244 -2.622 1.00 74.38 81 GLY A O 1
ATOM 634 N N . TYR A 1 82 ? 15.458 5.697 -3.693 1.00 75.88 82 TYR A N 1
ATOM 635 C CA . TYR A 1 82 ? 14.726 6.634 -4.527 1.00 75.88 82 TYR A CA 1
ATOM 636 C C . TYR A 1 82 ? 13.251 6.223 -4.588 1.00 75.88 82 TYR A C 1
ATOM 638 O O . TYR A 1 82 ? 12.948 5.033 -4.683 1.00 75.88 82 TYR A O 1
ATOM 646 N N . PRO A 1 83 ? 12.313 7.180 -4.501 1.00 78.56 83 PRO A N 1
ATOM 647 C CA . PRO A 1 83 ? 10.900 6.884 -4.651 1.00 78.56 83 PRO A CA 1
ATOM 648 C C . PRO A 1 83 ? 10.576 6.664 -6.125 1.00 78.56 83 PRO A C 1
ATOM 650 O O . PRO A 1 83 ? 10.909 7.488 -6.983 1.00 78.56 83 PRO A O 1
ATOM 653 N N . LEU A 1 84 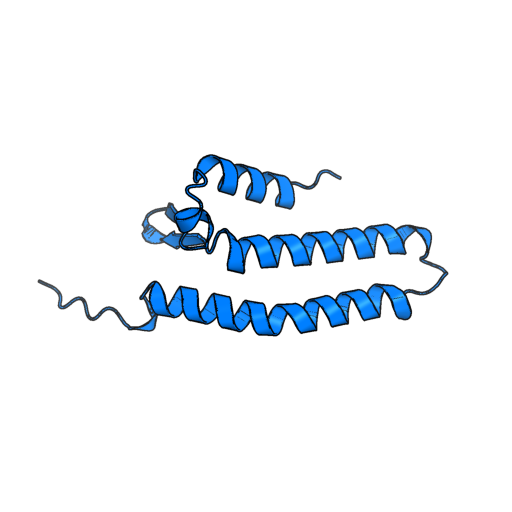? 9.905 5.556 -6.413 1.00 71.25 84 LEU A N 1
ATOM 654 C CA . LEU A 1 84 ? 9.390 5.241 -7.742 1.00 71.25 84 LEU A CA 1
ATOM 655 C C . LEU A 1 84 ? 7.876 5.448 -7.873 1.00 71.25 84 LEU A C 1
ATOM 657 O O . LEU A 1 84 ? 7.344 5.310 -8.970 1.00 71.25 84 LEU A O 1
ATOM 661 N N . GLY A 1 85 ? 7.185 5.793 -6.784 1.00 69.50 85 GLY A N 1
ATOM 662 C CA . GLY A 1 85 ? 5.728 5.942 -6.764 1.00 69.50 85 GLY A CA 1
ATOM 663 C C . GLY A 1 85 ? 5.194 7.193 -7.471 1.00 69.50 85 GLY A C 1
ATOM 664 O O . GLY A 1 85 ? 5.930 7.975 -8.085 1.00 69.50 85 GLY A O 1
ATOM 665 N N . ILE A 1 86 ? 3.883 7.426 -7.325 1.00 64.88 86 ILE A N 1
ATOM 666 C CA . ILE A 1 86 ? 3.151 8.561 -7.926 1.00 64.88 86 ILE A CA 1
ATOM 667 C C . ILE A 1 86 ? 3.786 9.918 -7.580 1.00 64.88 86 ILE A C 1
ATOM 669 O O . ILE A 1 86 ? 3.689 10.865 -8.360 1.00 64.88 86 ILE A O 1
ATOM 673 N N . SER A 1 87 ? 4.501 10.022 -6.460 1.00 62.66 87 SER A N 1
ATOM 674 C CA . SER A 1 87 ? 5.261 11.219 -6.090 1.00 62.66 87 SER A CA 1
ATOM 675 C C . SER A 1 87 ? 6.245 11.708 -7.158 1.00 62.66 87 SER A C 1
ATOM 677 O O . SER A 1 87 ? 6.434 12.919 -7.291 1.00 62.66 87 SER A O 1
ATOM 679 N N . LYS A 1 88 ?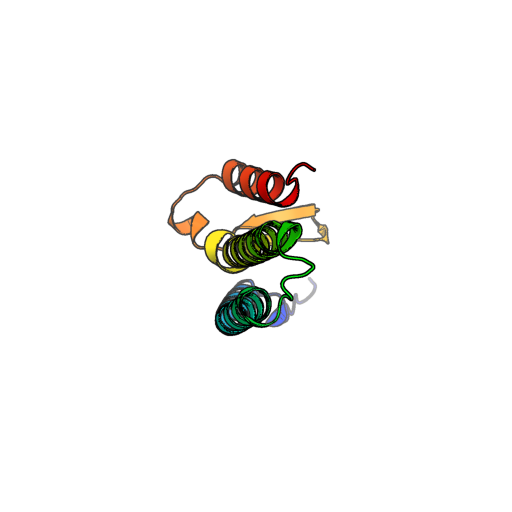 6.846 10.806 -7.949 1.00 65.88 88 LYS A N 1
ATOM 680 C CA . LYS A 1 88 ? 7.707 11.188 -9.081 1.00 65.88 88 LYS A CA 1
ATOM 681 C C . LYS A 1 88 ? 6.898 11.884 -10.179 1.00 65.88 88 LYS A C 1
ATOM 683 O O . LYS A 1 88 ? 7.376 12.839 -10.781 1.00 65.88 88 LYS A O 1
ATOM 688 N N . TRP A 1 89 ? 5.666 11.430 -10.401 1.00 65.88 89 TRP A N 1
ATOM 689 C CA . TRP A 1 89 ? 4.737 11.989 -11.385 1.00 65.88 89 TRP A CA 1
ATOM 690 C C . TRP A 1 89 ? 4.140 13.328 -10.928 1.00 65.88 89 TRP A C 1
ATOM 692 O O . TRP A 1 89 ? 3.955 14.233 -11.735 1.00 65.88 89 TRP A O 1
ATOM 702 N N . LEU A 1 90 ? 3.901 13.482 -9.622 1.00 70.12 90 LEU A N 1
ATOM 703 C CA . LEU A 1 90 ? 3.425 14.725 -9.004 1.00 70.12 90 LEU A CA 1
ATOM 704 C C . LEU A 1 90 ? 4.534 15.766 -8.762 1.00 70.12 90 LEU A C 1
ATOM 706 O O . LEU A 1 90 ? 4.236 16.874 -8.322 1.00 70.12 90 LEU A O 1
ATOM 710 N N . GLY A 1 91 ? 5.803 15.431 -9.021 1.00 75.62 91 G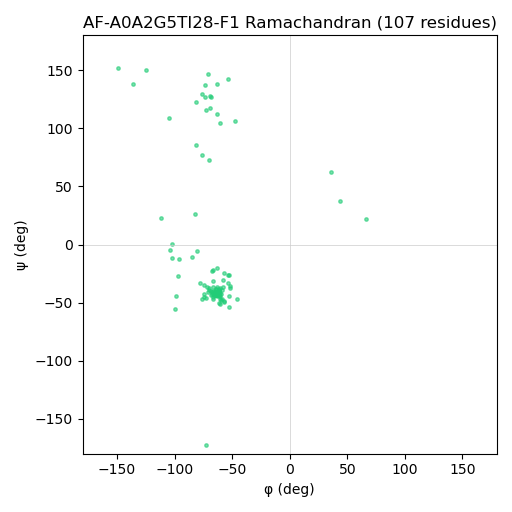LY A N 1
ATOM 711 C CA . GLY A 1 91 ? 6.937 16.338 -8.816 1.00 75.62 91 GLY A CA 1
ATOM 712 C C . GLY A 1 91 ? 7.194 16.697 -7.347 1.00 75.62 91 GLY A C 1
ATOM 713 O O . GLY A 1 91 ? 7.805 17.726 -7.061 1.00 75.62 91 GLY A O 1
ATOM 714 N N . ILE A 1 92 ? 6.723 15.876 -6.402 1.00 78.88 92 ILE A N 1
ATOM 715 C CA . ILE A 1 92 ? 6.892 16.139 -4.970 1.00 78.88 92 ILE A CA 1
ATOM 716 C C . ILE A 1 92 ? 8.357 15.874 -4.600 1.00 78.88 92 ILE A C 1
ATOM 718 O O . ILE A 1 92 ? 8.854 14.771 -4.847 1.00 78.88 92 ILE A O 1
ATOM 722 N N . PRO A 1 93 ? 9.066 16.823 -3.965 1.00 80.75 93 PRO A N 1
ATOM 723 C CA . PRO A 1 93 ? 10.458 16.621 -3.590 1.00 80.75 93 PRO A CA 1
ATOM 724 C C . PRO A 1 93 ? 10.606 15.473 -2.583 1.00 80.75 93 PRO A C 1
ATOM 726 O O . PRO A 1 93 ? 9.855 15.361 -1.610 1.00 80.75 93 PRO A O 1
ATOM 729 N N . THR A 1 94 ? 11.629 14.646 -2.796 1.00 78.25 94 THR A N 1
ATOM 730 C CA . THR A 1 94 ? 12.004 13.500 -1.951 1.00 78.25 94 THR A CA 1
ATOM 731 C C . THR A 1 94 ? 12.143 13.871 -0.479 1.00 78.25 94 THR A C 1
ATOM 733 O O . THR A 1 94 ? 11.702 13.117 0.382 1.00 78.25 94 THR A O 1
ATOM 736 N N . SER A 1 95 ? 12.676 15.057 -0.171 1.00 80.62 95 SER A N 1
ATOM 737 C CA . SER A 1 95 ? 12.830 15.533 1.209 1.00 80.62 95 SER A CA 1
ATOM 738 C C . SER A 1 95 ? 11.503 15.624 1.965 1.00 80.62 95 SER A C 1
ATOM 740 O O . SER A 1 95 ? 11.449 15.263 3.137 1.00 80.62 95 SER A O 1
ATOM 742 N N . ILE A 1 96 ? 10.426 16.068 1.304 1.00 82.19 96 ILE A N 1
ATOM 743 C CA . ILE A 1 96 ? 9.097 16.153 1.930 1.00 82.19 96 ILE A CA 1
ATOM 744 C C . ILE A 1 96 ? 8.536 14.750 2.151 1.00 82.19 96 ILE A C 1
ATOM 746 O O . ILE A 1 96 ? 7.976 14.475 3.210 1.00 82.19 96 ILE A O 1
ATOM 750 N N . GLN A 1 97 ? 8.726 13.850 1.184 1.00 80.69 97 GLN A N 1
ATOM 751 C CA . GLN A 1 97 ? 8.232 12.480 1.303 1.00 80.69 97 GLN A CA 1
ATOM 752 C C . GLN A 1 97 ? 8.891 11.733 2.463 1.00 80.69 97 GLN A C 1
ATOM 754 O O . GLN A 1 97 ? 8.217 11.052 3.236 1.00 80.69 97 GLN A O 1
ATOM 759 N N . VAL A 1 98 ? 10.208 11.898 2.597 1.00 82.12 98 VAL A N 1
ATOM 760 C CA . VAL A 1 98 ? 11.003 11.316 3.676 1.00 82.12 98 VAL A CA 1
ATOM 761 C C . VAL A 1 98 ? 10.612 11.937 5.016 1.00 82.12 98 VAL A C 1
ATOM 763 O O . VAL A 1 98 ? 10.377 11.206 5.974 1.00 82.12 98 VAL A O 1
ATOM 766 N N . TYR A 1 99 ? 10.463 13.264 5.083 1.00 84.62 99 TYR A N 1
ATOM 767 C CA . TYR A 1 99 ? 10.012 13.946 6.297 1.00 84.62 99 TYR A CA 1
ATOM 768 C C . TYR A 1 99 ? 8.652 13.424 6.772 1.00 84.62 99 TYR A C 1
ATOM 770 O O . TYR A 1 99 ? 8.521 13.047 7.932 1.00 84.62 99 TYR A O 1
ATOM 778 N N . LEU A 1 100 ? 7.669 13.318 5.872 1.00 83.31 100 LEU A N 1
ATOM 779 C CA . LEU A 1 100 ? 6.351 12.771 6.195 1.00 83.31 100 LEU A CA 1
ATOM 780 C C . LEU A 1 100 ? 6.427 11.314 6.655 1.00 83.31 100 LEU A C 1
ATOM 782 O O . LEU A 1 100 ? 5.818 10.980 7.667 1.00 83.31 100 LEU A O 1
ATOM 786 N N . ALA A 1 101 ? 7.202 10.465 5.972 1.00 82.62 101 ALA A N 1
ATOM 787 C CA . ALA A 1 101 ? 7.380 9.069 6.370 1.00 82.62 101 ALA A CA 1
ATOM 788 C C . ALA A 1 101 ? 7.921 8.955 7.806 1.00 82.62 101 ALA A C 1
ATOM 790 O O . ALA A 1 101 ? 7.346 8.253 8.639 1.00 82.62 101 ALA A O 1
ATOM 791 N N . PHE A 1 102 ? 8.985 9.699 8.123 1.00 83.19 102 PHE A N 1
ATOM 792 C CA . PHE A 1 102 ? 9.563 9.713 9.466 1.00 83.19 102 PHE A CA 1
ATOM 793 C C . PHE A 1 102 ? 8.619 10.326 10.503 1.00 83.19 102 PHE A C 1
ATOM 795 O O . PHE A 1 102 ? 8.515 9.797 11.605 1.00 83.19 102 PHE A O 1
ATOM 802 N N . SER A 1 103 ? 7.905 11.405 10.178 1.00 85.75 103 SER A N 1
ATOM 803 C CA . SER A 1 103 ? 6.938 12.025 11.090 1.00 85.75 103 SER A CA 1
ATOM 804 C C . SER A 1 103 ? 5.756 11.112 11.418 1.00 85.75 103 SER A C 1
ATOM 806 O O . SER A 1 103 ? 5.312 11.104 12.562 1.00 85.75 103 SER A O 1
ATOM 808 N N . LEU A 1 104 ? 5.262 10.338 10.446 1.00 80.38 104 LEU A N 1
ATOM 809 C CA . LEU A 1 104 ? 4.161 9.391 10.644 1.00 80.38 104 LEU A CA 1
ATOM 810 C C . LEU A 1 104 ? 4.587 8.193 11.504 1.00 80.38 104 LEU A C 1
ATOM 812 O O . LEU A 1 104 ? 3.829 7.766 12.371 1.00 80.38 104 LEU A O 1
ATOM 816 N N . VAL A 1 105 ? 5.809 7.685 11.306 1.00 77.38 105 VAL A N 1
ATOM 817 C CA . VAL A 1 105 ? 6.378 6.591 12.117 1.00 77.38 105 VAL A CA 1
ATOM 818 C C . VAL A 1 105 ? 6.740 7.056 13.525 1.00 77.38 105 VAL A C 1
ATOM 820 O O . VAL A 1 105 ? 6.546 6.325 14.492 1.00 77.38 105 VAL A O 1
ATOM 823 N N . SER A 1 106 ? 7.232 8.286 13.667 1.00 77.06 106 SER A N 1
ATOM 824 C CA . SER A 1 106 ? 7.651 8.859 14.950 1.00 77.06 106 SER A CA 1
ATOM 825 C C . SER A 1 106 ? 6.474 9.417 15.766 1.00 77.06 106 SER A C 1
ATOM 827 O O . SER A 1 106 ? 6.650 10.331 16.574 1.00 77.06 106 SER A O 1
ATOM 829 N N . GLY A 1 107 ? 5.262 8.887 15.547 1.00 59.75 107 GLY A N 1
ATOM 830 C CA . GLY A 1 107 ? 4.049 9.232 16.283 1.00 59.75 107 GLY A CA 1
ATOM 831 C C . GLY A 1 107 ? 4.307 9.215 17.789 1.00 59.75 107 GLY A C 1
ATOM 832 O O . GLY A 1 107 ? 4.496 8.163 18.396 1.00 59.75 107 GLY A O 1
ATOM 833 N N . LYS A 1 108 ? 4.382 10.414 18.368 1.00 46.84 108 LYS A N 1
ATOM 834 C CA . LYS A 1 108 ? 4.817 10.655 19.742 1.00 46.84 108 LYS A CA 1
ATOM 835 C C . LYS A 1 108 ? 3.790 10.103 20.742 1.00 46.84 108 LYS A C 1
ATOM 837 O O . LYS A 1 108 ? 2.616 10.458 20.650 1.00 46.84 108 LYS A O 1
ATOM 842 N N . ASN A 1 109 ? 4.268 9.272 21.675 1.00 40.75 109 ASN A N 1
ATOM 843 C CA . ASN A 1 109 ? 3.581 8.855 22.909 1.00 40.75 109 ASN A CA 1
ATOM 844 C C . ASN A 1 109 ? 3.475 10.021 23.901 1.00 40.75 109 ASN A C 1
ATOM 846 O O . ASN A 1 109 ? 4.479 10.765 24.028 1.00 40.75 109 ASN A O 1
#

InterPro domains:
  IPR019422 7TM GPCR, serpentine receptor class h (Srh) [PF10318] (10-105)
  IPR053220 Nematode receptor-like serpentine class H [PTHR22941] (6-104)

Solvent-accessible surface area (backbone atoms only — not comparable to full-atom values): 6389 Å² total; per-residue (Å²): 133,83,82,78,79,72,53,70,82,76,36,65,69,48,50,54,52,50,34,53,55,48,50,65,57,43,53,60,50,49,52,49,50,51,47,44,56,68,75,66,57,55,75,94,47,54,87,50,44,61,56,54,48,52,51,52,50,49,49,52,48,50,52,48,41,44,43,49,39,33,31,66,46,70,42,71,96,71,82,43,69,52,60,71,20,55,36,64,80,70,66,56,58,65,68,58,55,50,49,50,53,52,55,65,71,59,63,79,130

Nearest PDB structures (foldseek):
  4k2p-assembly2_B  TM=5.358E-01  e=7.171E+00  Homo sapiens
  4k2p-assembly4_D  TM=5.408E-01  e=9.095E+00  Homo sapiens

pLDDT: mean 78.68, std 10.61, range [36.75, 91.69]

Foldseek 3Di:
DDPCPPDPCNDPVVLLVVLVVVLVVLVVVLVVVLVCLVPVDDPVCVVCSVVSNVVSVLVSVLSCLCSAVFVWDQPVVVNDIGGPHCCVVVVPDPVVSVVVNCCSVPPDD